Protein AF-A0A0D2NDY1-F1 (afdb_monomer_lite)

Organism: Gossypium raimondii (NCBI:txid29730)

Foldseek 3Di:
DDDPPDPVLLVVLVVVLVVLVVCVVVVAQADEAEDQPPVNLCCLVDPDQDPDPSNVSSVSSVVSNVRHPYYHYDHDHDDD

Radius of gyration: 13.16 Å; chains: 1; bounding box: 28×31×38 Å

Sequence (80 aa):
MAGYFREPHLDEVVAIWEALSWLRSMGIDHEVVESDCKEAIIALNTPAEHNSEFGAMIRDYLRIKAKFQGIVLCWVRQCK

Secondary structure (DSSP, 8-state):
-------HHHHHHHHHHHHHHHHHHTT--EEEEEES-HHHHHHHHS----SSHHHHHHHHHHHHHTTSSEEEEEE-----

Structure (mmCIF, N/CA/C/O backbone):
data_AF-A0A0D2NDY1-F1
#
_entry.id   AF-A0A0D2NDY1-F1
#
loop_
_atom_site.group_PDB
_atom_site.id
_atom_site.type_symbol
_atom_site.label_atom_id
_atom_site.label_alt_id
_atom_site.label_comp_id
_atom_site.label_asym_id
_atom_site.label_entity_id
_atom_site.label_seq_id
_atom_site.pdbx_PDB_ins_code
_atom_site.Cartn_x
_atom_site.Cartn_y
_atom_site.Cartn_z
_atom_site.occupancy
_atom_site.B_iso_or_equiv
_atom_site.auth_seq_id
_atom_site.auth_comp_id
_atom_site.auth_asym_id
_atom_site.auth_atom_id
_atom_site.pdbx_PDB_model_num
ATOM 1 N N . MET A 1 1 ? 5.152 19.144 -25.587 1.00 34.72 1 MET A N 1
ATOM 2 C CA . MET A 1 1 ? 4.072 18.325 -25.001 1.00 34.72 1 MET A CA 1
ATOM 3 C C . MET A 1 1 ? 4.588 16.900 -24.887 1.00 34.72 1 MET A C 1
ATOM 5 O O . MET A 1 1 ? 4.530 16.167 -25.862 1.00 34.72 1 MET A O 1
ATOM 9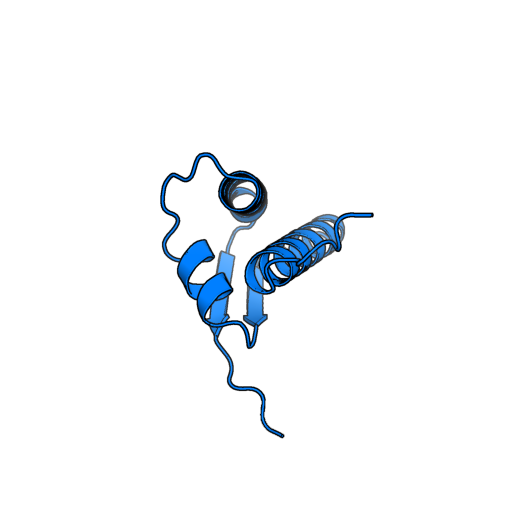 N N . ALA A 1 2 ? 5.208 16.551 -23.758 1.00 38.94 2 ALA A N 1
ATOM 10 C CA . ALA A 1 2 ? 5.612 15.174 -23.486 1.00 38.94 2 ALA A CA 1
ATOM 11 C C . ALA A 1 2 ? 4.396 14.456 -22.893 1.00 38.94 2 ALA A C 1
ATOM 13 O O . ALA A 1 2 ? 3.856 14.905 -21.883 1.00 38.94 2 ALA A O 1
ATOM 14 N N . GLY A 1 3 ? 3.908 13.422 -23.576 1.00 40.62 3 GLY A N 1
ATOM 15 C CA . GLY A 1 3 ? 2.829 12.588 -23.063 1.00 40.62 3 GLY A CA 1
ATOM 16 C C . GLY A 1 3 ? 3.289 11.902 -21.782 1.00 40.62 3 GLY A C 1
ATOM 17 O O . GLY A 1 3 ? 4.322 11.238 -21.781 1.00 40.62 3 GLY A O 1
ATOM 18 N N . TYR A 1 4 ? 2.534 12.088 -20.700 1.00 45.97 4 TYR A N 1
ATOM 19 C CA . TYR A 1 4 ? 2.653 11.297 -19.480 1.00 45.97 4 TYR A CA 1
ATOM 20 C C . TYR A 1 4 ? 2.352 9.834 -19.837 1.00 45.97 4 TYR A C 1
ATOM 22 O O . TYR A 1 4 ? 1.193 9.427 -19.877 1.00 45.97 4 TYR A O 1
ATOM 30 N N . PHE A 1 5 ? 3.382 9.042 -20.132 1.00 44.53 5 PHE A N 1
ATOM 31 C CA . PHE A 1 5 ? 3.280 7.592 -20.007 1.00 44.53 5 PHE A CA 1
ATOM 32 C C . PHE A 1 5 ? 3.211 7.314 -18.507 1.00 44.53 5 PHE A C 1
ATOM 34 O O . PHE A 1 5 ? 4.239 7.250 -17.839 1.00 44.53 5 PHE A O 1
ATOM 41 N N . ARG A 1 6 ? 1.994 7.262 -17.955 1.00 55.03 6 ARG A N 1
ATOM 42 C CA . ARG A 1 6 ? 1.808 6.779 -16.590 1.00 55.03 6 ARG A CA 1
ATOM 43 C C . ARG A 1 6 ? 2.207 5.315 -16.560 1.00 55.03 6 ARG A C 1
ATOM 45 O O . ARG A 1 6 ? 1.725 4.516 -17.361 1.00 55.03 6 AR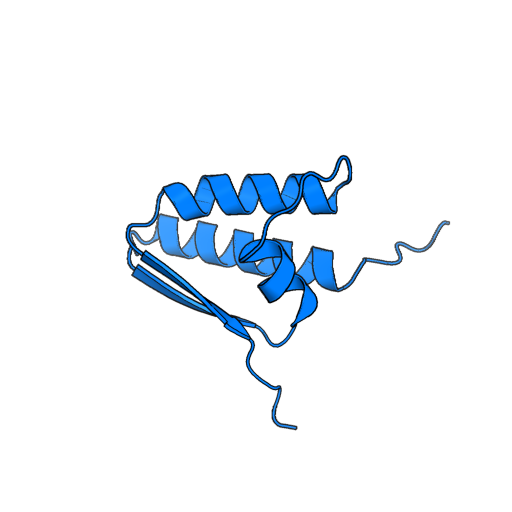G A O 1
ATOM 52 N N . GLU A 1 7 ? 3.128 4.994 -15.669 1.00 70.69 7 GLU A N 1
ATOM 53 C CA . GLU A 1 7 ? 3.497 3.627 -15.349 1.00 70.69 7 GLU A CA 1
ATOM 54 C C . GLU A 1 7 ? 2.272 2.948 -14.712 1.00 70.69 7 GLU A C 1
ATOM 56 O O . GLU A 1 7 ? 1.885 3.343 -13.615 1.00 70.69 7 GLU A O 1
ATOM 61 N N . PRO A 1 8 ? 1.625 1.953 -15.354 1.00 69.31 8 PRO A N 1
ATOM 62 C CA . PRO A 1 8 ? 0.357 1.402 -14.857 1.00 69.31 8 PRO A CA 1
ATOM 63 C C . PRO A 1 8 ? 0.455 0.851 -13.428 1.00 69.31 8 PRO A C 1
ATOM 65 O O . PRO A 1 8 ? -0.495 0.904 -12.661 1.00 69.31 8 PRO A O 1
ATOM 68 N N . HIS A 1 9 ? 1.639 0.374 -13.043 1.00 83.06 9 HIS A N 1
ATOM 69 C CA . HIS A 1 9 ? 1.924 -0.097 -11.691 1.00 83.06 9 HIS A CA 1
ATOM 70 C C . HIS A 1 9 ? 1.999 1.038 -10.656 1.00 83.06 9 HIS A C 1
ATOM 72 O O . HIS A 1 9 ? 1.696 0.806 -9.489 1.00 83.06 9 HIS A O 1
ATOM 78 N N . LEU A 1 10 ? 2.379 2.256 -11.056 1.00 88.88 10 LEU A N 1
ATOM 79 C CA . LEU A 1 10 ? 2.361 3.428 -10.181 1.00 88.88 10 LEU A CA 1
ATOM 80 C C . LEU A 1 10 ? 0.924 3.832 -9.848 1.00 88.88 10 LEU A C 1
ATOM 82 O O . LEU A 1 10 ? 0.617 4.026 -8.675 1.00 88.88 10 LEU A O 1
ATOM 86 N N . ASP A 1 11 ? 0.053 3.908 -10.857 1.00 91.06 11 ASP A N 1
ATOM 87 C CA . ASP A 1 11 ? -1.364 4.241 -10.663 1.00 91.06 11 ASP A CA 1
ATOM 88 C C . ASP A 1 11 ? -2.053 3.242 -9.722 1.00 91.06 11 ASP A C 1
ATOM 90 O O . ASP A 1 11 ? -2.798 3.640 -8.829 1.00 91.06 11 ASP A O 1
ATOM 94 N N . GLU A 1 12 ? -1.739 1.953 -9.855 1.00 93.69 12 GLU A N 1
ATOM 95 C CA . GLU A 1 12 ? -2.267 0.897 -8.985 1.00 93.69 12 GLU A CA 1
ATOM 96 C C . GLU A 1 12 ? -1.789 1.034 -7.535 1.00 93.69 12 GLU A C 1
ATOM 98 O O . GLU A 1 12 ? -2.577 0.917 -6.595 1.00 93.69 12 GLU A O 1
ATOM 103 N N . VAL A 1 13 ? -0.509 1.355 -7.316 1.00 93.75 13 VAL A N 1
ATOM 104 C CA . VAL A 1 13 ? -0.000 1.618 -5.960 1.00 93.75 13 VAL A CA 1
ATOM 105 C C . VAL A 1 13 ? -0.646 2.867 -5.353 1.00 93.75 13 VAL A C 1
ATOM 107 O O . VAL A 1 13 ? -0.972 2.858 -4.163 1.00 93.75 13 VAL A O 1
ATOM 110 N N . VAL A 1 14 ? -0.861 3.922 -6.147 1.00 94.62 14 VAL A N 1
ATOM 111 C CA . VAL A 1 14 ? -1.572 5.133 -5.706 1.00 94.62 14 VAL A CA 1
ATOM 112 C C . VAL A 1 14 ? -3.003 4.787 -5.302 1.00 94.62 14 VAL A C 1
ATOM 114 O O . VAL A 1 14 ? -3.410 5.137 -4.196 1.00 94.62 14 VAL A O 1
ATOM 117 N N . ALA A 1 15 ? -3.734 4.042 -6.132 1.00 95.00 15 ALA A N 1
ATOM 118 C CA . ALA A 1 15 ? -5.106 3.635 -5.842 1.00 95.00 15 ALA A CA 1
ATOM 119 C C . ALA A 1 15 ? -5.204 2.815 -4.543 1.00 95.00 15 ALA A C 1
ATOM 121 O O . ALA A 1 15 ? -6.060 3.083 -3.697 1.00 95.00 15 ALA A O 1
ATOM 122 N N . ILE A 1 16 ? -4.285 1.865 -4.331 1.00 95.50 16 ILE A N 1
ATOM 123 C CA . ILE A 1 16 ? -4.211 1.088 -3.085 1.00 95.50 16 ILE A CA 1
ATOM 124 C C . ILE A 1 16 ? -3.931 2.002 -1.883 1.00 95.50 16 ILE A C 1
ATOM 126 O O . ILE A 1 16 ? -4.559 1.862 -0.832 1.00 95.50 16 ILE A O 1
ATOM 130 N N . TRP A 1 17 ? -3.003 2.952 -2.013 1.00 96.19 17 TRP A N 1
ATOM 131 C CA . TRP A 1 17 ? -2.689 3.903 -0.945 1.00 96.19 17 TRP A CA 1
ATOM 132 C C . TRP A 1 17 ? -3.876 4.820 -0.602 1.00 96.19 17 TRP A C 1
ATOM 134 O O . TRP A 1 17 ? -4.157 5.041 0.582 1.00 96.19 17 TRP A O 1
ATOM 144 N N . GLU A 1 18 ? -4.604 5.318 -1.603 1.00 96.31 18 GLU A N 1
ATOM 145 C CA . GLU A 1 18 ? -5.812 6.128 -1.410 1.00 96.31 18 GLU A CA 1
ATOM 146 C C . GLU A 1 18 ? -6.920 5.324 -0.722 1.00 96.31 18 GLU A C 1
ATOM 148 O O . GLU A 1 18 ? -7.507 5.796 0.256 1.00 96.31 18 GLU A O 1
ATOM 153 N N . ALA A 1 19 ? -7.151 4.083 -1.161 1.00 95.62 19 ALA A N 1
ATOM 154 C CA . ALA A 1 19 ? -8.129 3.188 -0.552 1.00 95.62 19 ALA A CA 1
ATOM 155 C C . ALA A 1 19 ? -7.819 2.938 0.931 1.00 95.62 19 ALA A C 1
ATOM 157 O O . ALA A 1 19 ? -8.694 3.092 1.783 1.00 95.62 19 ALA A O 1
ATOM 158 N N . LEU A 1 20 ? -6.560 2.645 1.275 1.00 96.25 20 LEU A N 1
ATOM 159 C CA . LEU A 1 20 ? -6.148 2.486 2.673 1.00 96.25 20 LEU A CA 1
ATOM 160 C C . LEU A 1 20 ? -6.284 3.788 3.474 1.00 96.25 20 LEU A C 1
ATOM 162 O O . LEU A 1 20 ? -6.663 3.760 4.644 1.00 96.25 20 LEU A O 1
ATOM 166 N N . SER A 1 21 ? -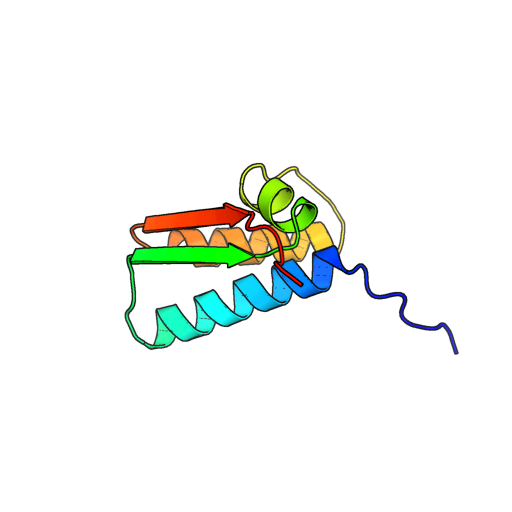6.013 4.940 2.862 1.00 95.81 21 SER A N 1
ATOM 167 C CA . SER A 1 21 ? -6.205 6.250 3.501 1.00 95.81 21 SER A CA 1
ATOM 168 C C . SER A 1 21 ? -7.662 6.493 3.860 1.00 95.81 21 SER A C 1
ATOM 170 O O . SER A 1 21 ? -7.968 6.921 4.977 1.00 95.81 21 SER A O 1
ATOM 172 N N . TRP A 1 22 ? -8.561 6.145 2.947 1.00 96.56 22 TRP A N 1
ATOM 173 C CA . TRP A 1 22 ? -9.991 6.243 3.166 1.00 96.56 22 TRP A CA 1
ATOM 174 C C . TRP A 1 22 ? -10.482 5.252 4.229 1.00 96.56 22 TRP A C 1
ATOM 176 O O . TRP A 1 22 ? -11.119 5.675 5.194 1.00 96.56 22 TRP A O 1
ATOM 186 N N . LEU A 1 23 ? -10.105 3.974 4.146 1.00 95.75 23 LEU A N 1
ATOM 187 C CA . LEU A 1 23 ? -10.470 2.958 5.144 1.00 95.75 23 LEU A CA 1
ATOM 188 C C . LEU A 1 23 ? -9.995 3.341 6.550 1.00 95.75 23 LEU A C 1
ATOM 190 O O . LEU A 1 23 ? -10.747 3.241 7.522 1.00 95.75 23 LEU A O 1
ATOM 194 N N . ARG A 1 24 ? -8.775 3.879 6.665 1.00 94.12 24 ARG A N 1
ATOM 195 C CA . ARG A 1 24 ? -8.261 4.354 7.951 1.00 94.12 24 ARG A CA 1
ATOM 196 C C . ARG A 1 24 ? -9.079 5.517 8.504 1.00 94.12 24 ARG A C 1
ATOM 198 O O . ARG A 1 24 ? -9.281 5.594 9.715 1.00 94.12 24 ARG A O 1
ATOM 205 N N . SER A 1 25 ? -9.553 6.417 7.642 1.00 95.62 25 SER A N 1
ATOM 206 C CA . SER A 1 25 ? -10.426 7.523 8.057 1.00 95.62 25 SER A CA 1
ATOM 207 C C . SER A 1 25 ? -11.769 7.036 8.620 1.00 95.62 25 SER A C 1
ATOM 209 O O . SER A 1 25 ? -12.380 7.729 9.429 1.00 95.62 25 SER A O 1
ATOM 211 N N . MET A 1 26 ? -12.185 5.819 8.254 1.00 96.38 26 MET A N 1
ATOM 212 C CA . MET A 1 26 ? -13.382 5.148 8.768 1.00 96.38 26 MET A CA 1
ATOM 213 C C . MET A 1 26 ? -13.129 4.320 10.039 1.00 96.38 26 MET A C 1
ATOM 215 O O . MET A 1 26 ? -14.073 3.754 10.585 1.00 96.38 26 MET A O 1
ATOM 219 N N . GLY A 1 27 ? -11.885 4.237 10.527 1.00 94.81 27 GLY A N 1
ATOM 220 C CA . GLY A 1 27 ? -11.536 3.423 11.698 1.00 94.81 27 GLY A CA 1
ATOM 221 C C . GLY A 1 27 ? -11.453 1.918 11.420 1.00 94.81 27 GLY A C 1
ATOM 222 O O . GLY A 1 27 ? -11.554 1.125 12.352 1.00 94.81 27 GLY A O 1
ATOM 223 N N . ILE A 1 28 ? -11.294 1.516 10.156 1.00 94.62 28 ILE A N 1
ATOM 224 C CA . ILE A 1 28 ? -11.064 0.117 9.780 1.00 94.62 28 ILE A CA 1
ATOM 225 C C . ILE A 1 28 ? -9.584 -0.211 9.994 1.00 94.62 28 ILE A C 1
ATOM 227 O O . ILE A 1 28 ? -8.712 0.525 9.531 1.00 94.62 28 ILE A O 1
ATOM 231 N N . ASP A 1 29 ? -9.313 -1.324 10.681 1.00 92.69 29 ASP A N 1
ATOM 232 C CA . ASP A 1 29 ? -7.959 -1.716 11.104 1.00 92.69 29 ASP A CA 1
ATOM 233 C C . ASP A 1 29 ? -7.487 -3.071 10.555 1.00 92.69 29 ASP A C 1
ATOM 235 O O . ASP A 1 29 ? -6.286 -3.358 10.606 1.00 92.69 29 ASP A O 1
ATOM 239 N N . HIS A 1 30 ? -8.406 -3.883 10.022 1.00 94.75 30 HIS A N 1
ATOM 240 C CA . HIS A 1 30 ? -8.129 -5.177 9.393 1.00 94.75 30 HIS A CA 1
ATOM 241 C C . HIS A 1 30 ? -8.802 -5.233 8.030 1.00 94.75 30 HIS A C 1
ATOM 243 O O . HIS A 1 30 ? -10.015 -5.061 7.974 1.00 94.75 30 HIS A O 1
ATOM 249 N N . GLU A 1 31 ? -8.045 -5.480 6.961 1.00 93.88 31 GLU A N 1
ATOM 250 C CA . GLU A 1 31 ? -8.616 -5.555 5.612 1.00 93.88 31 GLU A CA 1
ATOM 251 C C . GLU A 1 31 ? -7.815 -6.460 4.663 1.00 93.88 31 GLU A C 1
ATOM 253 O O . GLU A 1 31 ? -6.592 -6.617 4.794 1.00 93.88 31 GLU A O 1
ATOM 258 N N . VAL A 1 32 ? -8.515 -7.031 3.679 1.00 94.69 32 VAL A N 1
ATOM 259 C CA . VAL A 1 32 ? -7.911 -7.719 2.534 1.00 94.69 32 VAL A CA 1
ATOM 260 C C . VAL A 1 32 ? -8.017 -6.810 1.314 1.00 94.69 32 VAL A C 1
ATOM 262 O O . VAL A 1 32 ? -9.104 -6.430 0.897 1.00 94.69 32 VAL A O 1
ATOM 265 N N . VAL A 1 33 ? -6.875 -6.468 0.725 1.00 93.75 33 VAL A N 1
ATOM 266 C CA . VAL A 1 33 ? -6.805 -5.655 -0.489 1.00 93.75 33 VAL A CA 1
ATOM 267 C C . VAL A 1 33 ? -6.503 -6.561 -1.673 1.00 93.75 33 VAL A C 1
ATOM 269 O O . VAL A 1 33 ? -5.457 -7.214 -1.725 1.00 93.75 33 VAL A O 1
ATOM 272 N N . GLU A 1 34 ? -7.414 -6.570 -2.637 1.00 94.50 34 GLU A N 1
ATOM 273 C CA . GLU A 1 34 ? -7.306 -7.329 -3.878 1.00 94.50 34 GLU A CA 1
ATOM 274 C C . GLU A 1 34 ? -7.024 -6.379 -5.050 1.00 94.50 34 GLU A C 1
ATOM 276 O O . GLU A 1 34 ? -7.709 -5.371 -5.214 1.00 94.50 34 GLU A O 1
ATOM 281 N N . SER A 1 35 ? -6.019 -6.689 -5.871 1.00 93.44 35 SER A N 1
ATOM 282 C CA . SER A 1 35 ? -5.753 -5.987 -7.138 1.00 93.44 35 SER A CA 1
ATOM 283 C C . SER A 1 35 ? -5.376 -6.994 -8.221 1.00 93.44 35 SER A C 1
ATOM 285 O O . SER A 1 35 ? -4.783 -8.043 -7.946 1.00 93.44 35 SER A O 1
ATOM 287 N N . ASP A 1 36 ? -5.728 -6.689 -9.467 1.00 92.50 36 ASP A N 1
ATOM 288 C CA . ASP A 1 36 ? -5.344 -7.483 -10.631 1.00 92.50 36 ASP A CA 1
ATOM 289 C C . ASP A 1 36 ? -3.957 -7.135 -11.185 1.00 92.50 36 ASP A C 1
ATOM 291 O O . ASP A 1 36 ? -3.396 -7.902 -11.979 1.00 92.50 36 ASP A O 1
ATOM 295 N N . CYS A 1 37 ? -3.345 -6.065 -10.676 1.00 92.31 37 CYS A N 1
ATOM 296 C CA . CYS A 1 37 ? -1.982 -5.676 -10.985 1.00 92.31 37 CYS A CA 1
ATOM 297 C C . CYS A 1 37 ? -0.976 -6.497 -10.172 1.00 92.31 37 CYS A C 1
ATOM 299 O O . CYS A 1 37 ? -0.588 -6.163 -9.047 1.00 92.31 37 CYS A O 1
ATOM 301 N N . LYS A 1 38 ? -0.514 -7.597 -10.770 1.00 91.00 38 LYS A N 1
ATOM 302 C CA . LYS A 1 38 ? 0.464 -8.500 -10.155 1.00 91.00 38 LYS 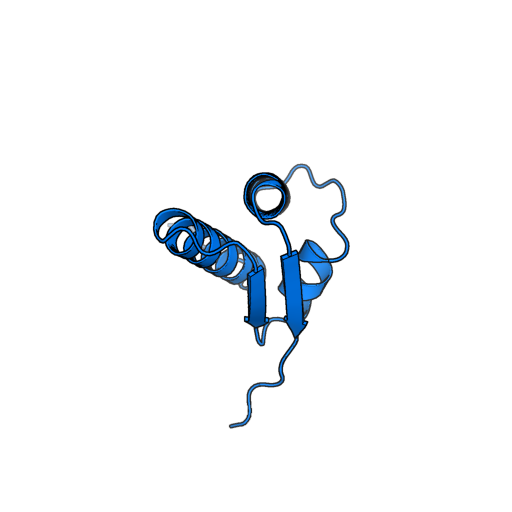A CA 1
ATOM 303 C C . LYS A 1 38 ? 1.749 -7.771 -9.750 1.00 91.00 38 LYS A C 1
ATOM 305 O O . LYS A 1 38 ? 2.286 -8.036 -8.677 1.00 91.00 38 LYS A O 1
ATOM 310 N N . GLU A 1 39 ? 2.243 -6.869 -10.591 1.00 90.31 39 GLU A N 1
ATOM 311 C CA . GLU A 1 39 ? 3.468 -6.102 -10.369 1.00 90.31 39 GLU A CA 1
ATOM 312 C C . GLU A 1 39 ? 3.354 -5.195 -9.139 1.00 90.31 39 GLU A C 1
ATOM 314 O O . GLU A 1 39 ? 4.261 -5.192 -8.305 1.00 90.31 39 GLU A O 1
ATOM 319 N N . ALA A 1 40 ? 2.228 -4.489 -8.978 1.00 91.56 40 ALA A N 1
ATOM 320 C CA . ALA A 1 40 ? 1.970 -3.666 -7.800 1.00 91.56 40 ALA A CA 1
ATOM 321 C C . ALA A 1 40 ? 1.898 -4.526 -6.531 1.00 91.56 40 ALA A C 1
ATOM 323 O O . ALA A 1 40 ? 2.581 -4.237 -5.549 1.00 91.56 40 ALA A O 1
ATOM 324 N N . ILE A 1 41 ? 1.155 -5.640 -6.558 1.00 93.94 41 ILE A N 1
ATOM 325 C CA . ILE A 1 41 ? 1.058 -6.553 -5.409 1.00 93.94 41 ILE A CA 1
ATOM 326 C C . ILE A 1 41 ? 2.430 -7.112 -5.006 1.00 93.94 41 ILE A C 1
ATOM 328 O O . ILE A 1 41 ? 2.741 -7.164 -3.814 1.00 93.94 41 ILE A O 1
ATOM 332 N N . ILE A 1 42 ? 3.272 -7.502 -5.968 1.00 92.06 42 ILE A N 1
ATOM 333 C CA . ILE A 1 42 ? 4.642 -7.961 -5.688 1.00 92.06 42 ILE A CA 1
ATOM 334 C C . ILE A 1 42 ? 5.469 -6.832 -5.070 1.00 92.06 42 ILE A C 1
ATOM 336 O O . ILE A 1 42 ? 6.118 -7.045 -4.047 1.00 92.06 42 ILE A O 1
ATOM 340 N N . ALA A 1 43 ? 5.433 -5.630 -5.644 1.00 91.25 43 ALA A N 1
ATOM 341 C CA . ALA A 1 43 ? 6.216 -4.503 -5.149 1.00 91.25 43 ALA A CA 1
ATOM 342 C C . ALA A 1 43 ? 5.826 -4.091 -3.717 1.00 91.25 43 ALA A C 1
ATOM 344 O O . ALA A 1 43 ? 6.690 -3.743 -2.915 1.00 91.25 43 ALA A O 1
ATOM 345 N N . LEU A 1 44 ? 4.541 -4.173 -3.364 1.00 92.38 44 LEU A N 1
ATOM 346 C CA . LEU A 1 44 ? 4.051 -3.820 -2.028 1.00 92.38 44 LEU A CA 1
ATOM 347 C C . LEU A 1 44 ? 4.282 -4.924 -0.982 1.00 92.38 44 LEU A C 1
ATOM 349 O O . LEU A 1 44 ? 4.483 -4.620 0.197 1.00 92.38 44 LEU A O 1
ATOM 353 N N . ASN A 1 45 ? 4.260 -6.197 -1.390 1.00 92.62 45 ASN A N 1
ATOM 354 C CA . ASN A 1 45 ? 4.566 -7.331 -0.508 1.00 92.62 45 ASN A CA 1
ATOM 355 C C . ASN A 1 45 ? 6.070 -7.543 -0.305 1.00 92.62 45 ASN A C 1
ATOM 357 O O . ASN A 1 45 ? 6.491 -7.980 0.766 1.00 92.62 45 ASN A O 1
ATOM 361 N N . THR A 1 46 ? 6.879 -7.200 -1.304 1.00 90.38 46 THR A N 1
ATOM 362 C CA . THR A 1 46 ? 8.346 -7.275 -1.270 1.00 90.38 46 THR A CA 1
ATOM 363 C C . THR A 1 46 ? 8.957 -5.933 -1.682 1.00 90.38 46 THR A C 1
ATOM 365 O O . THR A 1 46 ? 9.485 -5.812 -2.788 1.00 90.38 46 THR A O 1
ATOM 368 N N . PRO A 1 47 ? 8.887 -4.909 -0.807 1.00 85.88 47 PRO A N 1
ATOM 369 C CA . PRO A 1 47 ? 9.437 -3.592 -1.097 1.00 85.88 47 PRO A CA 1
ATOM 370 C C . PRO A 1 47 ? 10.949 -3.663 -1.299 1.00 85.88 47 PRO A C 1
ATOM 372 O O . PRO A 1 47 ? 11.669 -4.177 -0.443 1.00 85.88 47 PRO A O 1
ATOM 375 N N . ALA A 1 48 ? 11.430 -3.094 -2.399 1.00 80.69 48 ALA A N 1
ATOM 376 C CA . ALA A 1 48 ? 12.847 -2.843 -2.621 1.00 80.69 48 ALA A CA 1
ATOM 377 C C . ALA A 1 48 ? 13.129 -1.335 -2.581 1.00 80.69 48 ALA A C 1
ATOM 379 O O . ALA A 1 48 ? 12.259 -0.503 -2.859 1.00 80.69 48 ALA A O 1
ATOM 380 N N . GLU A 1 49 ? 14.352 -0.968 -2.195 1.00 74.12 49 GLU A N 1
ATOM 381 C CA . GLU A 1 49 ? 14.762 0.432 -2.171 1.00 74.12 49 GLU A CA 1
ATOM 382 C C . GLU A 1 49 ? 14.887 0.972 -3.597 1.00 74.12 49 GLU A C 1
ATOM 384 O O . GLU A 1 49 ? 15.741 0.555 -4.381 1.00 74.12 49 GLU A O 1
ATOM 389 N N . HIS A 1 50 ? 14.031 1.939 -3.923 1.00 75.06 50 HIS A N 1
ATOM 390 C CA . HIS A 1 50 ? 14.058 2.637 -5.198 1.00 75.06 50 HIS A CA 1
ATOM 391 C C . HIS A 1 50 ? 14.055 4.155 -4.976 1.00 75.06 50 HIS A C 1
ATOM 393 O O . HIS A 1 50 ? 13.205 4.708 -4.266 1.00 75.06 50 HIS A O 1
ATOM 399 N N . ASN A 1 51 ? 14.997 4.844 -5.624 1.00 79.38 51 ASN A N 1
ATOM 400 C CA . ASN A 1 51 ? 15.068 6.308 -5.685 1.00 79.38 51 ASN A CA 1
ATOM 401 C C . ASN A 1 51 ? 14.239 6.849 -6.866 1.00 79.38 51 ASN A C 1
ATOM 403 O O . ASN A 1 51 ? 14.701 7.696 -7.624 1.00 79.38 51 ASN A O 1
ATOM 407 N N . SER A 1 52 ? 13.028 6.319 -7.042 1.00 86.62 52 SER A N 1
ATOM 408 C CA . SER A 1 52 ? 12.061 6.722 -8.069 1.00 86.62 52 SER A CA 1
ATOM 409 C C . SER A 1 52 ? 10.758 7.210 -7.431 1.00 86.62 52 SER A C 1
ATOM 411 O O . SER A 1 52 ? 10.538 7.018 -6.232 1.00 86.62 52 SER A O 1
ATOM 413 N N . GLU A 1 53 ? 9.884 7.822 -8.234 1.00 88.06 53 GLU A N 1
ATOM 414 C CA . GLU A 1 53 ? 8.516 8.186 -7.830 1.00 88.06 53 GLU A CA 1
ATOM 415 C C . GLU A 1 53 ? 7.740 6.958 -7.336 1.00 88.06 53 GLU A C 1
ATOM 417 O O . GLU A 1 53 ? 7.170 6.976 -6.247 1.00 88.06 53 GLU A O 1
ATOM 422 N N . PHE A 1 54 ? 7.848 5.841 -8.056 1.00 87.06 54 PHE A N 1
ATOM 423 C CA . PHE A 1 54 ? 7.311 4.554 -7.623 1.00 87.06 54 PHE A CA 1
ATOM 424 C C . PHE A 1 54 ? 7.844 4.116 -6.252 1.00 87.06 54 PHE A C 1
ATOM 426 O O . PHE A 1 54 ? 7.076 3.744 -5.366 1.00 87.06 54 PHE A O 1
ATOM 433 N N . GLY A 1 55 ? 9.153 4.246 -6.020 1.00 88.31 55 GLY A N 1
ATOM 434 C CA . GLY A 1 55 ? 9.751 3.971 -4.714 1.00 88.31 55 GLY A CA 1
ATOM 435 C C . GLY A 1 55 ? 9.245 4.894 -3.601 1.00 88.31 55 GLY A C 1
ATOM 436 O O . GLY A 1 55 ? 9.095 4.455 -2.460 1.00 88.31 55 GLY A O 1
ATOM 437 N N . ALA A 1 56 ? 8.961 6.163 -3.908 1.00 90.44 56 ALA A N 1
ATOM 438 C CA . ALA A 1 56 ? 8.344 7.088 -2.960 1.00 90.44 56 ALA A CA 1
ATOM 439 C C . ALA A 1 56 ? 6.928 6.643 -2.583 1.00 90.44 56 ALA A C 1
ATOM 441 O O . ALA A 1 56 ? 6.626 6.565 -1.392 1.00 90.44 56 ALA A O 1
ATOM 442 N N . MET A 1 57 ? 6.125 6.235 -3.566 1.00 92.62 57 MET A N 1
ATOM 443 C CA . MET A 1 57 ? 4.773 5.738 -3.320 1.00 92.62 57 MET A CA 1
ATOM 444 C C . MET A 1 57 ? 4.753 4.437 -2.516 1.00 92.62 57 MET A C 1
ATOM 446 O O . MET A 1 57 ? 3.942 4.302 -1.602 1.00 92.62 57 MET A O 1
ATOM 450 N N . ILE A 1 58 ? 5.688 3.512 -2.755 1.00 92.69 58 ILE A N 1
ATOM 451 C CA . ILE A 1 58 ? 5.834 2.317 -1.909 1.00 92.69 58 ILE A CA 1
ATOM 452 C C . ILE A 1 58 ? 6.131 2.712 -0.456 1.00 92.69 58 ILE A C 1
ATOM 454 O O . ILE A 1 58 ? 5.554 2.142 0.470 1.00 92.69 58 ILE A O 1
ATOM 458 N N . ARG A 1 59 ? 7.000 3.705 -0.217 1.00 93.56 59 ARG A N 1
ATOM 459 C CA . ARG A 1 59 ? 7.288 4.177 1.150 1.00 93.56 59 ARG A CA 1
ATOM 460 C C . ARG A 1 59 ? 6.057 4.784 1.818 1.00 93.56 59 ARG A C 1
ATOM 462 O O . ARG A 1 59 ? 5.833 4.531 3.002 1.00 93.56 59 ARG A O 1
ATOM 469 N N . ASP A 1 60 ? 5.257 5.550 1.086 1.00 93.94 60 ASP A N 1
ATOM 470 C CA . ASP A 1 60 ? 4.021 6.130 1.615 1.00 93.94 60 ASP A CA 1
ATOM 471 C C . ASP A 1 60 ? 2.958 5.066 1.898 1.00 93.94 60 ASP A C 1
ATOM 473 O O . ASP A 1 60 ? 2.331 5.096 2.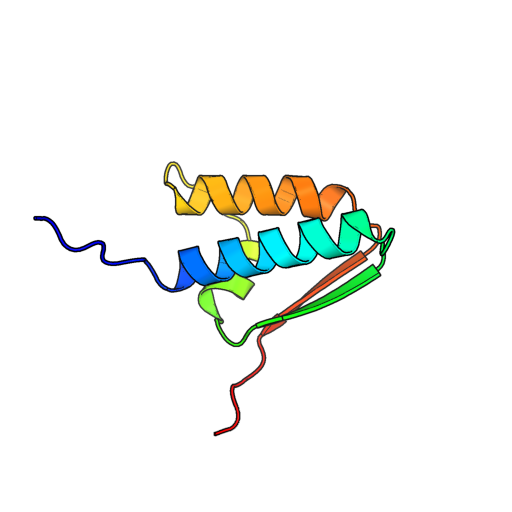963 1.00 93.94 60 ASP A O 1
ATOM 477 N N . TYR A 1 61 ? 2.846 4.055 1.035 1.00 94.62 61 TYR A N 1
ATOM 478 C CA . TYR A 1 61 ? 2.076 2.844 1.307 1.00 94.62 61 TYR A CA 1
ATOM 479 C C . TYR A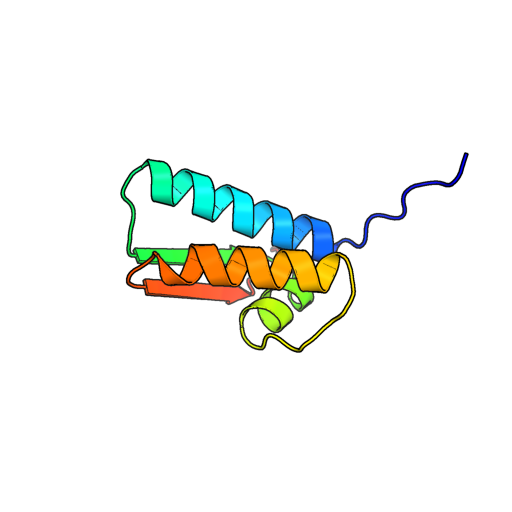 1 61 ? 2.532 2.150 2.603 1.00 94.62 61 TYR A C 1
ATOM 481 O O . TYR A 1 61 ? 1.712 1.843 3.467 1.00 94.62 61 TYR A O 1
ATOM 489 N N . LEU A 1 62 ? 3.836 1.935 2.800 1.00 94.19 62 LEU A N 1
ATOM 490 C CA . LEU A 1 62 ? 4.344 1.267 4.004 1.00 94.19 62 LEU A CA 1
ATOM 491 C C . LEU A 1 62 ? 4.035 2.059 5.278 1.00 94.19 62 LEU A C 1
ATOM 493 O O . LEU A 1 62 ? 3.657 1.475 6.296 1.00 94.19 62 LEU A O 1
ATOM 497 N N . ARG A 1 63 ? 4.142 3.392 5.220 1.00 95.25 63 ARG A N 1
ATOM 498 C CA . ARG A 1 63 ? 3.793 4.279 6.340 1.00 95.25 63 ARG A CA 1
ATOM 499 C C . ARG A 1 63 ? 2.327 4.166 6.722 1.00 95.25 63 ARG A C 1
ATOM 501 O O . ARG A 1 63 ? 2.016 4.215 7.911 1.00 95.25 63 ARG A O 1
ATOM 508 N N . ILE A 1 64 ? 1.428 4.062 5.743 1.00 95.00 64 ILE A N 1
ATOM 509 C CA . ILE A 1 64 ? 0.010 3.909 6.047 1.00 95.00 64 ILE A CA 1
ATOM 510 C C . ILE A 1 64 ? -0.324 2.490 6.502 1.00 95.00 64 ILE A C 1
ATOM 512 O O . ILE A 1 64 ? -1.012 2.345 7.508 1.00 95.00 64 ILE A O 1
ATOM 516 N N . LYS A 1 65 ? 0.240 1.459 5.861 1.00 94.44 65 LYS A N 1
ATOM 517 C CA . LYS A 1 65 ? 0.082 0.050 6.251 1.00 94.44 65 LYS A CA 1
ATOM 518 C C . LYS A 1 65 ? 0.454 -0.174 7.716 1.00 94.44 65 LYS A C 1
ATOM 520 O O . LYS A 1 65 ? -0.272 -0.855 8.425 1.00 94.44 65 LYS A O 1
ATOM 525 N N . ALA A 1 66 ? 1.533 0.452 8.191 1.00 95.38 66 ALA A N 1
ATOM 526 C CA . ALA A 1 66 ? 1.985 0.353 9.580 1.00 95.38 66 ALA A CA 1
ATOM 527 C C . ALA A 1 66 ? 0.977 0.886 10.620 1.00 95.38 66 ALA A C 1
ATOM 529 O O . ALA A 1 66 ? 1.150 0.653 11.814 1.00 95.38 66 ALA A O 1
ATOM 530 N N . LYS A 1 67 ? -0.058 1.622 10.194 1.00 95.38 67 LYS A N 1
ATOM 531 C CA . LYS A 1 67 ? -1.128 2.112 11.075 1.00 95.38 67 LYS A CA 1
ATOM 532 C C . LYS A 1 67 ? -2.261 1.100 11.249 1.00 95.38 67 LYS A C 1
ATOM 534 O O . LYS A 1 67 ? -3.036 1.249 12.190 1.00 95.38 67 LYS A O 1
ATOM 539 N N . PHE A 1 68 ? -2.358 0.109 10.367 1.00 96.38 68 PHE A N 1
ATOM 540 C CA . PHE A 1 68 ? -3.332 -0.976 10.447 1.00 96.38 68 PHE A CA 1
ATOM 541 C C . PHE A 1 68 ? -2.824 -2.099 11.351 1.00 96.38 68 PHE A C 1
ATOM 543 O O . PHE A 1 68 ? -1.619 -2.310 11.487 1.00 96.38 68 PHE A O 1
ATOM 550 N N . GLN A 1 69 ? -3.750 -2.849 11.945 1.00 95.75 69 GLN A N 1
ATOM 551 C CA . GLN A 1 69 ? -3.420 -4.053 12.706 1.00 95.75 69 GLN A CA 1
ATOM 552 C C . GLN A 1 69 ? -3.202 -5.262 11.789 1.00 95.75 69 GLN A C 1
ATOM 554 O O . GLN A 1 69 ? -2.396 -6.134 12.111 1.00 95.75 69 GLN A O 1
ATOM 559 N N . GLY A 1 70 ? -3.885 -5.302 10.642 1.00 94.31 70 GLY A N 1
ATOM 560 C CA . GLY A 1 70 ? -3.730 -6.368 9.659 1.00 94.31 70 GLY A CA 1
ATOM 561 C C . GLY A 1 70 ? -4.103 -5.916 8.252 1.00 94.31 70 GLY A C 1
ATOM 562 O O . GLY A 1 70 ? -5.237 -5.540 7.997 1.00 94.31 70 GLY A O 1
ATOM 563 N N . ILE A 1 71 ? -3.155 -5.985 7.318 1.00 94.88 71 ILE A N 1
ATOM 564 C CA . ILE A 1 71 ? -3.429 -5.821 5.886 1.00 94.88 71 ILE A CA 1
ATOM 565 C C . ILE A 1 71 ? -2.854 -7.016 5.147 1.00 94.88 71 ILE A C 1
ATOM 567 O O . ILE A 1 71 ? -1.650 -7.279 5.230 1.00 94.88 71 ILE A O 1
ATOM 571 N N . VAL A 1 72 ? -3.711 -7.698 4.393 1.00 94.62 72 VAL A N 1
ATOM 572 C CA . VAL A 1 72 ? -3.320 -8.761 3.465 1.00 94.62 72 VAL A CA 1
ATOM 573 C C . VAL A 1 72 ? -3.485 -8.238 2.044 1.00 94.62 72 VAL A C 1
ATOM 575 O O . VAL A 1 72 ? -4.540 -7.722 1.697 1.00 94.62 72 VAL A O 1
ATOM 578 N N . LEU A 1 73 ? -2.436 -8.355 1.229 1.00 93.81 73 LEU A N 1
ATOM 579 C CA . LEU A 1 73 ? -2.462 -7.980 -0.184 1.00 93.81 73 LEU A CA 1
ATOM 580 C C . LEU A 1 73 ? -2.500 -9.230 -1.056 1.00 93.81 73 LEU A C 1
ATOM 582 O O . LEU A 1 73 ? -1.573 -10.044 -1.003 1.00 93.81 73 LEU A O 1
ATOM 586 N N . CYS A 1 74 ? -3.519 -9.333 -1.901 1.00 94.38 74 CYS A N 1
ATOM 587 C CA . CYS A 1 74 ? -3.739 -10.468 -2.782 1.00 94.38 74 CYS A CA 1
ATOM 588 C C . CYS A 1 74 ? -3.778 -10.021 -4.242 1.00 94.38 74 CYS A C 1
ATOM 590 O O . CYS A 1 74 ? -4.458 -9.063 -4.605 1.00 94.38 74 CYS A O 1
ATOM 592 N N . TRP A 1 75 ? -3.074 -10.763 -5.093 1.00 93.69 75 TRP A N 1
ATOM 593 C CA . TRP A 1 75 ? -3.273 -10.658 -6.530 1.00 93.69 75 TRP A CA 1
ATOM 594 C C . TRP A 1 75 ? -4.473 -11.511 -6.928 1.00 93.69 75 TRP A C 1
ATOM 596 O O . TRP A 1 75 ? -4.513 -12.705 -6.617 1.00 93.69 75 TRP A O 1
ATOM 606 N N . VAL A 1 76 ? -5.419 -10.912 -7.644 1.00 92.88 76 VAL A N 1
ATOM 607 C CA . VAL A 1 76 ? -6.596 -11.599 -8.178 1.00 92.88 76 VAL A CA 1
ATOM 608 C C . VAL A 1 76 ? -6.614 -11.499 -9.693 1.00 92.88 76 VAL A C 1
ATOM 610 O O . VAL A 1 76 ? -6.257 -10.488 -10.282 1.00 92.88 76 VAL A O 1
ATOM 613 N N . ARG A 1 77 ? -7.003 -12.571 -10.379 1.00 86.69 77 ARG A N 1
ATOM 614 C CA . ARG A 1 77 ? -7.081 -12.532 -11.839 1.00 86.69 77 ARG A CA 1
ATOM 615 C C . ARG A 1 77 ? -8.369 -11.825 -12.247 1.00 86.69 77 ARG A C 1
ATOM 617 O O . ARG A 1 77 ? -9.443 -12.228 -11.812 1.00 86.69 77 ARG A O 1
ATOM 624 N N . GLN A 1 78 ? -8.274 -10.842 -13.136 1.00 78.25 78 GLN A N 1
ATOM 625 C CA . GLN A 1 78 ? -9.456 -10.251 -13.756 1.00 78.25 78 GLN A CA 1
ATOM 626 C C . GLN A 1 78 ? -10.171 -11.322 -14.603 1.00 78.25 78 GLN A C 1
ATOM 628 O O . GLN A 1 78 ? -9.628 -11.801 -15.605 1.00 78.25 78 GLN A O 1
ATOM 633 N N . CYS A 1 79 ? -11.366 -11.743 -14.187 1.00 68.88 79 CYS A N 1
ATOM 634 C CA . CYS A 1 79 ? -12.244 -12.571 -15.011 1.00 68.88 79 CYS A CA 1
ATOM 635 C C . CYS A 1 79 ? -12.969 -11.649 -15.996 1.00 68.88 79 CYS A C 1
ATOM 637 O O . CYS A 1 79 ? -13.741 -10.790 -15.574 1.00 68.88 79 CYS A O 1
ATOM 639 N N . LYS A 1 80 ? -12.678 -11.800 -17.290 1.00 56.31 80 LYS A N 1
ATOM 640 C CA . LYS A 1 80 ? -13.438 -11.170 -18.377 1.00 56.31 80 LYS A CA 1
ATOM 641 C C . LYS A 1 80 ? -14.536 -12.102 -18.858 1.00 56.31 80 LYS A C 1
ATOM 643 O O . LYS A 1 80 ? -14.257 -13.321 -18.913 1.00 56.31 80 LYS A O 1
#

pLDDT: mean 87.06, std 14.58, range [34.72, 96.56]

InterPro domains:
  IPR002156 Ribonuclease H domain [PF13456] (11-77)